Protein AF-A0A182K5V8-F1 (afdb_monomer)

Sequence (170 aa):
KISAHEFERGGLLKPIVNTIDGTPTFLSISPQNESSTSGSTQCCPNGVAYCGANLRPLRLSRNELKQLDERELVKDICNDLDVRSLCHKILQNVSILLNADRGSLFLVQGKSTCGGDNTKKCLVSKLFDVCSNSTLAEMEQQDEVKVAWGTGIAGHVAESGEPVNIPDAY

Structure (mmCIF, N/CA/C/O backbone):
data_AF-A0A182K5V8-F1
#
_entry.id   AF-A0A182K5V8-F1
#
loop_
_atom_site.group_PDB
_atom_site.id
_atom_site.type_symbol
_atom_site.label_atom_id
_atom_site.label_alt_id
_atom_site.label_comp_id
_atom_site.label_asym_id
_atom_site.label_entity_id
_atom_site.label_seq_id
_atom_site.pdbx_PDB_ins_code
_atom_site.Cartn_x
_atom_site.Cartn_y
_atom_site.Cartn_z
_atom_site.occupancy
_atom_site.B_iso_or_equiv
_atom_site.auth_seq_id
_atom_site.auth_comp_id
_atom_site.auth_asym_id
_atom_site.auth_atom_id
_atom_site.pdbx_PDB_model_num
ATOM 1 N N . LYS A 1 1 ? 4.190 10.320 30.429 1.00 62.44 1 LYS A N 1
ATOM 2 C CA . LYS A 1 1 ? 3.035 11.176 30.063 1.00 62.44 1 LYS A CA 1
ATOM 3 C C . LYS A 1 1 ? 2.383 10.518 28.862 1.00 62.44 1 LYS A C 1
ATOM 5 O O . LYS A 1 1 ? 3.058 10.396 27.853 1.00 62.44 1 LYS A O 1
ATOM 10 N N . ILE A 1 2 ? 1.171 9.999 29.016 1.00 57.31 2 ILE A N 1
ATOM 11 C CA . ILE A 1 2 ? 0.448 9.300 27.947 1.00 57.31 2 ILE A CA 1
ATOM 12 C C . ILE A 1 2 ? -0.553 10.306 27.372 1.00 57.31 2 ILE A C 1
ATOM 14 O O . ILE A 1 2 ? -1.147 11.066 28.139 1.00 57.31 2 ILE A O 1
ATOM 18 N N . SER A 1 3 ? -0.672 10.380 26.047 1.00 60.72 3 SER A N 1
ATOM 19 C CA . SER A 1 3 ? -1.599 11.296 25.377 1.00 60.72 3 SER A CA 1
ATOM 20 C C . SER A 1 3 ? -2.988 10.664 25.304 1.00 60.72 3 SER A C 1
ATOM 22 O O . SER A 1 3 ? -3.112 9.508 24.908 1.00 60.72 3 SER A O 1
ATOM 24 N N . ALA A 1 4 ? -4.040 11.416 25.644 1.00 71.56 4 ALA A N 1
ATOM 25 C CA . ALA A 1 4 ? -5.427 10.932 25.600 1.00 71.56 4 ALA A CA 1
ATOM 26 C C . ALA A 1 4 ? -5.833 10.406 24.207 1.00 71.56 4 ALA A C 1
ATOM 28 O O . ALA A 1 4 ? -6.604 9.456 24.096 1.00 71.56 4 ALA A O 1
ATOM 29 N N . HIS A 1 5 ? -5.215 10.945 23.155 1.00 60.72 5 HIS A N 1
ATOM 30 C CA . HIS A 1 5 ? -5.466 10.580 21.761 1.00 60.72 5 HIS A CA 1
ATOM 31 C C . HIS A 1 5 ? -5.131 9.118 21.410 1.00 60.72 5 HIS A C 1
ATOM 33 O O . HIS A 1 5 ? -5.559 8.607 20.377 1.00 60.72 5 HIS A O 1
ATOM 39 N N . GLU A 1 6 ? -4.352 8.431 22.248 1.00 61.34 6 GLU A N 1
ATOM 40 C CA . GLU A 1 6 ? -4.006 7.018 22.067 1.00 61.34 6 GLU A CA 1
ATOM 41 C C . GLU A 1 6 ? -5.182 6.088 22.408 1.00 61.34 6 GLU A C 1
ATOM 43 O O . GLU A 1 6 ? -5.404 5.089 21.725 1.00 61.34 6 GLU A O 1
ATOM 48 N N . PHE A 1 7 ? -5.997 6.466 23.398 1.00 63.34 7 PHE A N 1
ATOM 49 C CA . PHE A 1 7 ? -7.170 5.701 23.836 1.00 63.34 7 PHE A CA 1
ATOM 50 C C . PHE A 1 7 ? -8.401 5.941 22.952 1.00 63.34 7 PHE A C 1
ATOM 52 O O . PHE A 1 7 ? -9.318 5.123 22.912 1.00 63.34 7 PHE A O 1
ATOM 59 N N . GLU A 1 8 ? -8.413 7.045 22.206 1.00 60.09 8 GLU A N 1
ATOM 60 C CA . GLU A 1 8 ? -9.532 7.444 21.347 1.00 60.09 8 GLU A CA 1
ATOM 61 C C . GLU A 1 8 ? -9.544 6.720 19.990 1.00 60.09 8 GLU A C 1
ATOM 63 O O . GLU A 1 8 ? -10.559 6.744 19.293 1.00 60.09 8 GLU A O 1
ATOM 68 N N . ARG A 1 9 ? -8.476 5.990 19.619 1.00 58.94 9 ARG A N 1
ATOM 69 C CA . ARG A 1 9 ? -8.400 5.234 18.348 1.00 58.94 9 ARG A CA 1
ATOM 70 C C . ARG A 1 9 ? -9.301 3.990 18.265 1.00 58.94 9 ARG A C 1
ATOM 72 O O . ARG A 1 9 ? -9.171 3.195 17.340 1.00 58.94 9 ARG A O 1
ATOM 79 N N . GLY A 1 10 ? -10.269 3.837 19.167 1.00 51.19 10 GLY A N 1
ATOM 80 C CA . GLY A 1 10 ? -11.455 3.017 18.913 1.00 51.19 10 GLY A CA 1
ATOM 81 C C . GLY A 1 10 ? -11.245 1.501 18.867 1.00 51.19 10 GLY A C 1
ATOM 82 O O . GLY A 1 10 ? -12.111 0.803 18.339 1.00 51.19 10 GLY A O 1
ATOM 83 N N . GLY A 1 11 ? -10.163 0.979 19.447 1.00 49.50 11 GLY A N 1
ATOM 84 C CA . GLY A 1 11 ? -10.079 -0.437 19.804 1.00 49.50 11 GLY A CA 1
ATOM 85 C C . GLY A 1 11 ? -10.998 -0.730 20.991 1.00 49.50 11 GLY A C 1
ATOM 86 O O . GLY A 1 11 ? -11.071 0.063 21.928 1.00 49.50 11 GLY A O 1
ATOM 87 N N . LEU A 1 12 ? -11.725 -1.848 20.959 1.00 55.56 12 LEU A N 1
ATOM 88 C CA . LEU A 1 12 ? -12.480 -2.344 22.109 1.00 55.56 12 LEU A CA 1
ATOM 89 C C . LEU A 1 12 ? -11.479 -2.670 23.226 1.00 55.56 12 LEU A C 1
ATOM 91 O O . LEU A 1 12 ? -10.929 -3.770 23.267 1.00 55.56 12 LEU A O 1
ATOM 95 N N . LEU A 1 13 ? -11.206 -1.716 24.117 1.00 57.25 13 LEU A N 1
ATOM 96 C CA . LEU A 1 13 ? -10.541 -2.048 25.367 1.00 57.25 13 LEU A CA 1
ATOM 97 C C . LEU A 1 13 ? -11.489 -2.995 26.091 1.00 57.25 13 LEU A C 1
ATOM 99 O O . LEU A 1 13 ? -12.622 -2.629 26.411 1.00 57.25 13 LEU A O 1
ATOM 103 N N . LYS A 1 14 ? -11.049 -4.244 26.261 1.00 63.38 14 LYS A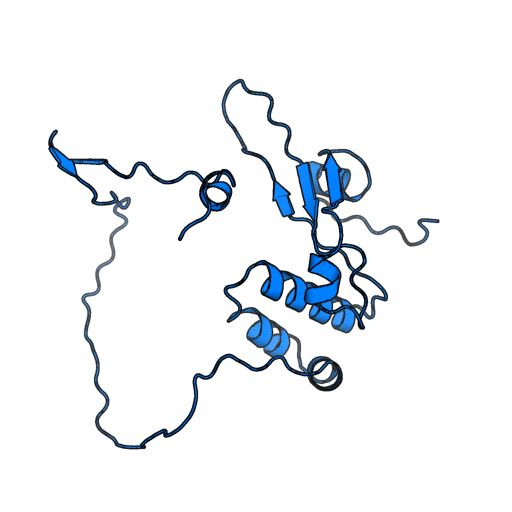 N 1
ATOM 104 C CA . LYS A 1 14 ? -11.785 -5.219 27.061 1.00 63.38 14 LYS A CA 1
ATOM 105 C C . LYS A 1 14 ? -12.092 -4.567 28.413 1.00 63.38 14 LYS A C 1
ATOM 107 O O . LYS A 1 14 ? -11.214 -3.869 28.933 1.00 63.38 14 LYS A O 1
ATOM 112 N N . PRO A 1 15 ? -13.308 -4.746 28.958 1.00 66.81 15 PRO A N 1
ATOM 113 C CA . PRO A 1 15 ? -13.630 -4.210 30.266 1.00 66.81 15 PRO A CA 1
ATOM 114 C C . PRO A 1 15 ? -12.528 -4.605 31.244 1.00 66.81 15 PRO A C 1
ATOM 116 O O . PRO A 1 15 ? -12.135 -5.767 31.328 1.00 66.81 15 PRO A O 1
ATOM 119 N N . ILE A 1 16 ? -11.985 -3.599 31.926 1.00 72.75 16 ILE A N 1
ATOM 120 C CA . ILE A 1 16 ? -10.857 -3.769 32.847 1.00 72.75 16 ILE A CA 1
ATOM 121 C C . ILE A 1 16 ? -11.282 -4.647 34.037 1.00 72.75 16 ILE A C 1
ATOM 123 O O . ILE A 1 16 ? -10.444 -5.280 34.670 1.00 72.75 16 ILE A O 1
ATOM 127 N N . VAL A 1 17 ? -12.588 -4.718 34.308 1.00 75.06 17 VAL A N 1
ATOM 128 C CA . VAL A 1 17 ? -13.190 -5.492 35.390 1.00 75.06 17 VAL A CA 1
ATOM 129 C C . VAL A 1 17 ? -14.169 -6.514 34.810 1.00 75.06 17 VAL A C 1
ATOM 131 O O . VAL A 1 17 ? -15.132 -6.147 34.140 1.00 75.06 17 VAL A O 1
ATOM 134 N N . ASN A 1 18 ? -13.928 -7.784 35.112 1.00 75.44 18 ASN A N 1
ATOM 135 C CA . ASN A 1 18 ? -14.829 -8.917 34.923 1.00 75.44 18 ASN A CA 1
ATOM 136 C C . ASN A 1 18 ? -15.445 -9.333 36.266 1.00 75.44 18 ASN A C 1
ATOM 138 O O . ASN A 1 18 ? -15.027 -8.865 37.322 1.00 75.44 18 ASN A O 1
ATOM 142 N N . THR A 1 19 ? -16.414 -10.244 36.249 1.00 82.62 19 THR A N 1
ATOM 143 C CA . THR A 1 19 ? -17.006 -10.833 37.458 1.00 82.62 19 THR A CA 1
ATOM 144 C C . THR A 1 19 ? -16.846 -12.352 37.447 1.00 82.62 19 THR A C 1
ATOM 146 O O . THR A 1 19 ? -17.190 -13.007 36.467 1.00 82.62 19 THR A O 1
ATOM 149 N N . ILE A 1 20 ? -16.321 -12.915 38.540 1.00 77.19 20 ILE A N 1
ATOM 150 C CA . ILE A 1 20 ? -16.266 -14.365 38.799 1.00 77.19 20 ILE A CA 1
ATOM 151 C C . ILE A 1 20 ? -16.990 -14.596 40.127 1.00 77.19 20 ILE A C 1
ATOM 153 O O . ILE A 1 20 ? -16.653 -13.953 41.120 1.00 77.19 20 ILE A O 1
ATOM 157 N N . ASP A 1 21 ? -18.031 -15.434 40.130 1.00 76.94 21 ASP A N 1
ATOM 158 C CA . ASP A 1 21 ? -18.863 -15.729 41.311 1.00 76.94 21 ASP A CA 1
ATOM 159 C C . ASP A 1 21 ? -19.392 -14.475 42.038 1.00 76.94 21 ASP A C 1
ATOM 161 O O . ASP A 1 21 ? -19.434 -14.392 43.263 1.00 76.94 21 ASP A O 1
ATOM 165 N N . GLY A 1 22 ? -19.757 -13.445 41.267 1.00 79.44 22 GLY A N 1
ATOM 166 C CA . GLY A 1 22 ? -20.243 -12.165 41.795 1.00 79.44 22 GLY A CA 1
ATOM 167 C C . GLY A 1 22 ? -19.156 -11.240 42.357 1.00 79.44 22 GLY A C 1
ATOM 168 O O . GLY A 1 22 ? -19.464 -10.111 42.733 1.00 79.44 22 GLY A O 1
ATOM 169 N N . THR A 1 23 ? -17.889 -11.663 42.362 1.00 79.56 23 THR A N 1
ATOM 170 C CA . THR A 1 23 ? -16.757 -10.841 42.806 1.00 79.56 23 THR A CA 1
ATOM 171 C C . THR A 1 23 ? -16.114 -10.126 41.611 1.00 79.56 23 THR A C 1
ATOM 173 O O . THR A 1 23 ? -15.741 -10.787 40.635 1.00 79.56 23 THR A O 1
ATOM 176 N N . PRO A 1 24 ? -15.962 -8.787 41.644 1.00 81.69 24 PRO A N 1
ATOM 177 C CA . PRO A 1 24 ? -15.271 -8.051 40.592 1.00 81.69 24 PRO A CA 1
ATOM 178 C C . PRO A 1 24 ? -13.774 -8.392 40.585 1.00 81.69 24 PRO A C 1
ATOM 180 O O . PRO A 1 24 ? -13.116 -8.391 41.624 1.00 81.69 24 PRO A O 1
ATOM 183 N N . THR A 1 25 ? -13.222 -8.669 39.408 1.00 79.75 25 THR A N 1
ATOM 184 C CA . THR A 1 25 ? -11.829 -9.075 39.204 1.00 79.75 25 THR A CA 1
ATOM 185 C C . THR A 1 25 ? -11.243 -8.453 37.942 1.00 79.75 25 THR A C 1
ATOM 187 O O . THR A 1 25 ? -11.950 -8.205 36.975 1.00 79.75 25 THR A O 1
ATOM 190 N N . PHE A 1 26 ? -9.929 -8.245 37.919 1.00 84.44 26 PHE A N 1
ATOM 191 C CA . PHE A 1 26 ? -9.193 -7.779 36.737 1.00 84.44 26 PHE A CA 1
ATOM 192 C C . PHE A 1 26 ? -8.726 -8.937 35.834 1.00 84.44 26 PHE A C 1
ATOM 194 O O . PHE A 1 26 ? -8.041 -8.725 34.833 1.00 84.44 26 PHE A O 1
ATOM 201 N N . LEU A 1 27 ? -9.059 -10.182 36.191 1.00 77.62 27 LEU A N 1
ATOM 202 C CA . LEU A 1 27 ? -8.653 -11.367 35.442 1.00 77.62 27 LEU A CA 1
ATOM 203 C C . LEU A 1 27 ? -9.488 -11.509 34.162 1.00 77.62 27 LEU A C 1
ATOM 205 O O . LEU A 1 27 ? -10.720 -11.533 34.186 1.00 77.62 27 LEU A O 1
ATOM 209 N N . SER A 1 28 ? -8.806 -11.614 33.020 1.00 68.12 28 SER A N 1
ATOM 210 C CA . SER A 1 28 ? -9.447 -11.906 31.735 1.00 68.12 28 SER A CA 1
ATOM 211 C C . SER A 1 28 ? -9.937 -13.353 31.715 1.00 68.12 28 SER A C 1
ATOM 213 O O . SER A 1 28 ? -9.149 -14.272 31.921 1.00 68.12 28 SER A O 1
ATOM 215 N N . ILE A 1 29 ? -11.227 -13.559 31.449 1.00 61.28 29 ILE A N 1
ATOM 216 C CA . ILE A 1 29 ? -11.803 -14.895 31.285 1.00 61.28 29 ILE A CA 1
ATOM 217 C C . ILE A 1 29 ? -11.412 -15.381 29.882 1.00 61.28 29 ILE A C 1
ATOM 219 O O . ILE A 1 29 ? -11.960 -14.918 28.881 1.00 61.28 29 ILE A O 1
ATOM 223 N N . SER A 1 30 ? -10.413 -16.256 29.784 1.00 50.38 30 SER A N 1
ATOM 224 C CA . SER A 1 30 ? -10.117 -16.962 28.533 1.00 50.38 30 SER A CA 1
ATOM 225 C C . SER A 1 30 ? -11.215 -18.000 28.280 1.00 50.38 30 SER A C 1
ATOM 227 O O . SER A 1 30 ? -11.552 -18.728 29.217 1.00 50.38 30 SER A O 1
ATOM 229 N N . PRO A 1 31 ? -11.773 -18.131 27.061 1.00 43.34 31 PRO A N 1
ATOM 230 C CA . PRO A 1 31 ? -12.591 -19.292 26.745 1.00 43.34 31 PRO A CA 1
ATOM 231 C C . PRO A 1 31 ? -11.695 -20.529 26.855 1.00 43.34 31 PRO A C 1
ATOM 233 O O . PRO A 1 31 ? -10.681 -20.635 26.164 1.00 43.34 31 PRO A O 1
ATOM 236 N N . GLN A 1 32 ? -12.035 -21.422 27.783 1.00 35.50 32 GLN A N 1
ATOM 237 C CA . GLN A 1 32 ? -11.395 -22.722 27.925 1.00 35.50 32 GLN A CA 1
ATOM 238 C C . GLN A 1 32 ? -11.556 -23.483 26.607 1.00 35.50 32 GLN A C 1
ATOM 240 O O . GLN A 1 32 ? -12.648 -23.929 26.271 1.00 35.50 32 GLN A O 1
ATOM 245 N N . ASN A 1 33 ? -10.462 -23.627 25.866 1.00 30.95 33 ASN A N 1
ATOM 246 C CA . ASN A 1 33 ? -10.268 -24.792 25.024 1.00 30.95 33 ASN A CA 1
ATOM 247 C C . ASN A 1 33 ? -9.012 -25.486 25.546 1.00 30.95 33 ASN A C 1
ATOM 249 O O . ASN A 1 33 ? -7.932 -24.895 25.604 1.00 30.95 33 ASN A O 1
ATOM 253 N N . GLU A 1 34 ? -9.210 -26.691 26.057 1.00 32.53 34 GLU A N 1
ATOM 254 C CA . GLU A 1 34 ? -8.213 -27.479 26.761 1.00 32.53 34 GLU A CA 1
ATOM 255 C C . GLU A 1 34 ? -7.119 -27.968 25.806 1.00 32.53 34 GLU A C 1
ATOM 257 O O . GLU A 1 34 ? -7.398 -28.675 24.845 1.00 32.53 34 GLU A O 1
ATOM 262 N N . SER A 1 35 ? -5.861 -27.657 26.114 1.00 28.58 35 SER A N 1
ATOM 263 C CA . SER A 1 35 ? -4.779 -28.648 26.094 1.00 28.58 35 SER A CA 1
ATOM 264 C C . SER A 1 35 ? -3.564 -28.073 26.819 1.00 28.58 35 SER A C 1
ATOM 266 O O . SER A 1 35 ? -2.891 -27.151 26.363 1.00 28.58 35 SER A O 1
ATOM 268 N N . SER A 1 36 ? -3.345 -28.633 27.995 1.00 32.81 36 SER A N 1
ATOM 269 C CA . SER A 1 36 ? -2.220 -28.509 28.907 1.00 32.81 36 SER A CA 1
ATOM 270 C C . SER A 1 36 ? -0.853 -28.717 28.245 1.00 32.81 36 SER A C 1
ATOM 272 O O . SER A 1 36 ? -0.608 -29.764 27.657 1.00 32.81 36 SER A O 1
ATOM 274 N N . THR A 1 37 ? 0.105 -27.815 28.488 1.00 30.88 37 THR A N 1
ATOM 275 C CA . THR A 1 37 ? 1.450 -28.236 28.922 1.00 30.88 37 THR A CA 1
ATOM 276 C C . THR A 1 37 ? 2.141 -27.136 29.730 1.00 30.88 37 THR A C 1
ATOM 278 O O . THR A 1 37 ? 2.269 -25.987 29.316 1.00 30.88 37 THR A O 1
ATOM 281 N N . SER A 1 38 ? 2.531 -27.536 30.930 1.00 35.31 38 SER A N 1
ATOM 282 C CA . SER A 1 38 ? 3.225 -26.834 32.003 1.00 35.31 38 SER A CA 1
ATOM 283 C C . SER A 1 38 ? 4.612 -26.337 31.582 1.00 35.31 38 SER A C 1
ATOM 285 O O . SER A 1 38 ? 5.282 -26.963 30.764 1.00 35.31 38 SER A O 1
ATOM 287 N N . GLY A 1 39 ? 5.055 -25.221 32.165 1.00 34.12 39 GLY A N 1
ATOM 288 C CA . GLY A 1 39 ? 6.299 -24.558 31.786 1.00 34.12 39 GLY A CA 1
ATOM 289 C C . GLY A 1 39 ? 7.593 -25.280 32.161 1.00 34.12 39 GLY A C 1
ATOM 290 O O . GLY A 1 39 ? 7.619 -26.202 32.969 1.00 34.12 39 GLY A O 1
ATOM 291 N N . SER A 1 40 ? 8.698 -24.778 31.614 1.00 31.78 40 SER A N 1
ATOM 292 C CA . SER A 1 40 ? 9.982 -24.722 32.312 1.00 31.78 40 SER A CA 1
ATOM 293 C C . SER A 1 40 ? 10.904 -23.702 31.645 1.00 31.78 40 SER A C 1
ATOM 295 O O . SER A 1 40 ? 11.120 -23.696 30.436 1.00 31.78 40 SER A O 1
ATOM 297 N N . THR A 1 41 ? 11.434 -22.809 32.471 1.00 39.25 41 THR A N 1
ATOM 298 C CA . THR A 1 41 ? 12.596 -21.976 32.182 1.00 39.25 41 THR A CA 1
ATOM 299 C C . THR A 1 41 ? 13.795 -22.905 32.006 1.00 39.25 41 THR A C 1
ATOM 301 O O . THR A 1 41 ? 14.224 -23.533 32.973 1.00 39.25 41 THR A O 1
ATOM 304 N N . GLN A 1 42 ? 14.329 -23.020 30.791 1.00 34.47 42 GLN A N 1
ATOM 305 C CA . GLN A 1 42 ? 15.536 -23.800 30.530 1.00 34.47 42 GLN A CA 1
ATOM 306 C C . GLN A 1 42 ? 16.729 -22.855 30.357 1.00 34.47 42 GLN A C 1
ATOM 308 O O . GLN A 1 42 ? 16.896 -22.204 29.329 1.00 34.47 42 GLN A O 1
ATOM 313 N N . CYS A 1 43 ? 17.557 -22.777 31.398 1.00 31.50 43 CYS A N 1
ATOM 314 C CA . CYS A 1 43 ? 18.902 -22.223 31.322 1.00 31.50 43 CYS A CA 1
ATOM 315 C C . CYS A 1 43 ? 19.808 -23.250 30.629 1.00 31.50 43 CYS A C 1
ATOM 317 O O . CYS A 1 43 ? 19.969 -24.364 31.128 1.00 31.50 43 CYS A O 1
ATOM 319 N N . CYS A 1 44 ? 20.408 -22.890 29.495 1.00 34.84 44 CYS A N 1
ATOM 320 C CA . CYS A 1 44 ? 21.428 -23.717 28.854 1.00 34.84 44 CYS A CA 1
ATOM 321 C C . CYS A 1 44 ? 22.791 -23.500 29.540 1.00 34.84 44 CYS A C 1
ATOM 323 O O . CYS A 1 44 ? 23.234 -22.354 29.647 1.00 34.84 44 CYS A O 1
ATOM 325 N N . PRO A 1 45 ? 23.493 -24.563 29.968 1.00 35.59 45 PRO A N 1
ATOM 326 C CA . PRO A 1 45 ? 24.867 -24.482 30.429 1.00 35.59 45 PRO A CA 1
ATOM 327 C C . PRO A 1 45 ? 25.782 -24.706 29.224 1.00 35.59 45 PRO A C 1
ATOM 329 O O . PRO A 1 45 ? 26.018 -25.844 28.845 1.00 35.59 45 PRO A O 1
ATOM 332 N N . ASN A 1 46 ? 26.235 -23.634 28.575 1.00 35.72 46 ASN A N 1
ATOM 333 C CA . ASN A 1 46 ? 27.547 -23.586 27.920 1.00 35.72 46 ASN A CA 1
ATOM 334 C C . ASN A 1 46 ? 27.829 -22.165 27.432 1.00 35.72 46 ASN A C 1
ATOM 336 O O . ASN A 1 46 ? 27.145 -21.629 26.563 1.00 35.72 46 ASN A O 1
ATOM 340 N N . GLY A 1 47 ? 28.831 -21.555 28.061 1.00 43.06 47 GLY A N 1
ATOM 341 C CA . GLY A 1 47 ? 29.202 -20.165 27.882 1.00 43.06 47 GLY A CA 1
ATOM 342 C C . GLY A 1 47 ? 29.630 -19.829 26.459 1.00 43.06 47 GLY A C 1
ATOM 343 O O . GLY A 1 47 ? 30.575 -20.396 25.920 1.00 43.06 47 GLY A O 1
ATOM 344 N N . VAL A 1 48 ? 28.986 -18.801 25.924 1.00 34.47 48 VAL A N 1
ATOM 345 C CA . VAL A 1 48 ? 29.605 -17.829 25.028 1.00 34.47 48 VAL A CA 1
ATOM 346 C C . VAL A 1 48 ? 29.041 -16.473 25.420 1.00 34.47 48 VAL A C 1
ATOM 348 O O . VAL A 1 48 ? 27.842 -16.219 25.318 1.00 34.47 48 VAL A O 1
ATOM 351 N N . ALA A 1 49 ? 29.911 -15.625 25.961 1.00 32.75 49 ALA A N 1
ATOM 352 C CA . ALA A 1 49 ? 29.592 -14.247 26.274 1.00 32.75 49 ALA A CA 1
ATOM 353 C C . ALA A 1 49 ? 29.359 -13.491 24.960 1.00 32.75 49 ALA A C 1
ATOM 355 O O . ALA A 1 49 ? 30.310 -13.156 24.257 1.00 32.75 49 ALA A O 1
ATOM 356 N N . TYR A 1 50 ? 28.099 -13.214 24.629 1.00 34.06 50 TYR A N 1
ATOM 357 C CA . TYR A 1 50 ? 27.774 -12.196 23.638 1.00 34.06 50 TYR A CA 1
ATOM 358 C C . TYR A 1 50 ? 27.793 -10.836 24.330 1.00 34.06 50 TYR A C 1
ATOM 360 O O . TYR A 1 50 ? 26.812 -10.383 24.918 1.00 34.06 50 TYR A O 1
ATOM 368 N N . CYS A 1 51 ? 28.951 -10.189 24.278 1.00 34.09 51 CYS A N 1
ATOM 369 C CA . CYS A 1 51 ? 29.024 -8.747 24.430 1.00 34.09 51 CYS A CA 1
ATOM 370 C C . CYS A 1 51 ? 28.408 -8.100 23.179 1.00 34.09 51 CYS A C 1
ATOM 372 O O . CYS A 1 51 ? 28.856 -8.384 22.072 1.00 34.09 51 CYS A O 1
ATOM 374 N N . GLY A 1 52 ? 27.464 -7.172 23.360 1.00 36.12 52 GLY A N 1
ATOM 375 C CA . GLY A 1 52 ? 27.264 -6.077 22.406 1.00 36.12 52 GLY A CA 1
ATOM 376 C C . GLY A 1 52 ? 25.886 -5.970 21.752 1.00 36.12 52 GLY A C 1
ATOM 377 O O . GLY A 1 52 ? 25.556 -6.723 20.850 1.00 36.12 52 GLY A O 1
ATOM 378 N N . ALA A 1 53 ? 25.182 -4.905 22.146 1.00 36.81 53 ALA A N 1
ATOM 379 C CA . ALA A 1 53 ? 24.132 -4.193 21.417 1.00 36.81 53 ALA A CA 1
ATOM 380 C C . ALA A 1 53 ? 22.782 -4.899 21.177 1.00 36.81 53 ALA A C 1
ATOM 382 O O . ALA A 1 53 ? 22.664 -5.976 20.612 1.00 36.81 53 ALA A O 1
ATOM 383 N N . ASN A 1 54 ? 21.725 -4.183 21.561 1.00 35.56 54 ASN A N 1
ATOM 384 C CA . ASN A 1 54 ? 20.335 -4.413 21.191 1.00 35.56 54 ASN A CA 1
ATOM 385 C C . ASN A 1 54 ? 20.194 -4.686 19.681 1.00 35.56 54 ASN A C 1
ATOM 387 O O . ASN A 1 54 ? 20.204 -3.749 18.881 1.00 35.56 54 ASN A O 1
ATOM 391 N N . LEU A 1 55 ? 20.030 -5.952 19.297 1.00 44.78 55 LEU A N 1
ATOM 392 C CA . LEU A 1 55 ? 19.751 -6.375 17.924 1.00 44.78 55 LEU A CA 1
ATOM 393 C C . LEU A 1 55 ? 18.306 -6.008 17.554 1.00 44.78 55 LEU A C 1
ATOM 395 O O . LEU A 1 55 ? 17.424 -6.860 17.497 1.00 44.78 55 LEU A O 1
ATOM 399 N N . ARG A 1 56 ? 18.045 -4.722 17.302 1.00 43.22 56 ARG A N 1
ATOM 400 C CA . ARG A 1 56 ? 16.973 -4.371 16.366 1.00 43.22 56 ARG A CA 1
ATOM 401 C C . ARG A 1 56 ? 17.507 -4.710 14.975 1.00 43.22 56 ARG A C 1
ATOM 403 O O . ARG A 1 56 ? 18.594 -4.225 14.659 1.00 43.22 56 ARG A O 1
ATOM 410 N N . PRO A 1 57 ? 16.805 -5.517 14.162 1.00 51.72 57 PRO A N 1
ATOM 411 C CA . PRO A 1 57 ? 17.199 -5.731 12.779 1.00 51.72 57 PRO A CA 1
ATOM 412 C C . PRO A 1 57 ? 17.362 -4.369 12.106 1.00 51.72 57 PRO A C 1
ATOM 414 O O . PRO A 1 57 ? 16.406 -3.594 12.005 1.00 51.72 57 PRO A O 1
ATOM 417 N N . LEU A 1 58 ? 18.599 -4.037 11.736 1.00 59.00 58 LEU A N 1
ATOM 418 C CA . LEU A 1 58 ? 18.879 -2.826 10.987 1.00 59.00 58 LEU A CA 1
ATOM 419 C C . LEU A 1 58 ? 18.218 -3.008 9.621 1.00 59.00 58 LEU A C 1
ATOM 421 O O . LEU A 1 58 ? 18.391 -4.048 8.989 1.00 59.00 58 LEU A O 1
ATOM 425 N N . ARG A 1 59 ? 17.418 -2.029 9.195 1.00 68.62 59 ARG A N 1
ATOM 426 C CA . ARG A 1 59 ? 16.807 -2.046 7.865 1.00 68.62 59 ARG A CA 1
ATOM 427 C C . ARG A 1 59 ? 17.879 -2.280 6.811 1.00 68.62 59 ARG A C 1
ATOM 429 O O . ARG A 1 59 ? 18.852 -1.530 6.761 1.00 68.62 59 ARG A O 1
ATOM 436 N N . LEU A 1 60 ? 17.660 -3.288 5.975 1.00 68.56 60 LEU A N 1
ATOM 437 C CA . LEU A 1 60 ? 18.502 -3.538 4.817 1.00 68.56 60 LEU A CA 1
ATOM 438 C C . LEU A 1 60 ? 18.307 -2.416 3.797 1.00 68.56 60 LEU A C 1
ATOM 440 O O . LEU A 1 60 ? 17.213 -1.866 3.641 1.00 68.56 60 LEU A O 1
ATOM 444 N N . SER A 1 61 ? 19.388 -2.052 3.119 1.00 72.00 61 SER A N 1
ATOM 445 C CA . SER A 1 61 ? 19.344 -1.068 2.048 1.00 72.00 61 SER A CA 1
ATOM 446 C C . SER A 1 61 ? 18.540 -1.599 0.864 1.00 72.00 61 SER A C 1
ATOM 448 O O . SER A 1 61 ? 18.384 -2.803 0.656 1.00 72.00 61 SER A O 1
ATOM 450 N N . ARG A 1 62 ? 18.075 -0.689 0.008 1.00 71.94 62 ARG A N 1
ATOM 451 C CA . ARG A 1 62 ? 17.338 -1.055 -1.206 1.00 71.94 62 ARG A CA 1
ATOM 452 C C . ARG A 1 62 ? 18.086 -2.049 -2.100 1.00 71.94 62 ARG A C 1
ATOM 454 O O . ARG A 1 62 ? 17.464 -2.921 -2.698 1.00 71.94 62 ARG A O 1
ATOM 461 N N . ASN A 1 63 ? 19.401 -1.894 -2.235 1.00 73.44 63 ASN A N 1
ATOM 462 C CA . ASN A 1 63 ? 20.202 -2.772 -3.090 1.00 73.44 63 ASN A CA 1
ATOM 463 C C . ASN A 1 63 ? 20.341 -4.174 -2.494 1.00 73.44 63 ASN A C 1
ATOM 465 O O . ASN A 1 63 ? 20.438 -5.140 -3.247 1.00 73.44 63 ASN A O 1
ATOM 469 N N . GLU A 1 64 ? 20.326 -4.283 -1.168 1.00 76.12 64 GLU A N 1
ATOM 470 C CA . GLU A 1 64 ? 20.289 -5.566 -0.468 1.00 76.12 64 GLU A CA 1
ATOM 471 C C . GLU A 1 64 ? 18.910 -6.208 -0.623 1.00 76.12 64 GLU A C 1
ATOM 473 O O . GLU A 1 64 ? 18.836 -7.356 -1.040 1.00 76.12 64 GLU A O 1
ATOM 478 N N . LEU A 1 65 ? 17.825 -5.443 -0.430 1.00 77.00 65 LEU A N 1
ATOM 479 C CA . LEU A 1 65 ? 16.443 -5.911 -0.613 1.00 77.00 65 LEU A CA 1
ATOM 480 C C . LEU A 1 65 ? 16.184 -6.471 -2.020 1.00 77.00 65 LEU A C 1
ATOM 482 O O . LEU A 1 65 ? 15.494 -7.473 -2.161 1.00 77.00 65 LEU A O 1
ATOM 486 N N . LYS A 1 66 ? 16.769 -5.870 -3.065 1.00 74.69 66 LYS A N 1
ATOM 487 C CA . LYS A 1 66 ? 16.666 -6.365 -4.452 1.00 74.69 66 LYS A CA 1
ATOM 488 C C . LYS A 1 66 ? 17.301 -7.738 -4.681 1.00 74.69 66 LYS A C 1
ATOM 490 O O . LYS A 1 66 ? 16.991 -8.378 -5.679 1.00 74.69 66 LYS A O 1
ATOM 495 N N . GLN A 1 67 ? 18.231 -8.143 -3.822 1.00 77.88 67 GLN A N 1
ATOM 496 C CA . GLN A 1 67 ? 18.948 -9.415 -3.926 1.00 77.88 67 GLN A CA 1
ATOM 497 C C . GLN A 1 67 ? 18.354 -10.489 -3.011 1.00 77.88 67 GLN A C 1
ATOM 499 O O . GLN A 1 67 ? 18.800 -11.634 -3.051 1.00 77.88 67 GLN A O 1
ATOM 504 N N . LEU A 1 68 ? 17.373 -10.125 -2.183 1.00 76.38 68 LEU A N 1
ATOM 505 C CA . LEU A 1 68 ? 16.694 -11.061 -1.306 1.00 76.38 68 LEU A CA 1
ATOM 506 C C . LEU A 1 68 ? 15.698 -11.911 -2.085 1.00 76.38 68 LEU A C 1
ATOM 508 O O . LEU A 1 68 ? 15.026 -11.441 -3.004 1.00 76.38 68 LEU A O 1
ATOM 512 N N . ASP A 1 69 ? 15.580 -13.165 -1.663 1.00 79.19 69 ASP A N 1
ATOM 513 C CA . ASP A 1 69 ? 14.456 -13.996 -2.058 1.00 79.19 69 ASP A CA 1
ATOM 514 C C . ASP A 1 69 ? 13.173 -13.566 -1.314 1.00 79.19 69 ASP A C 1
ATOM 516 O O . ASP A 1 69 ? 13.190 -12.793 -0.348 1.00 79.19 69 ASP A O 1
ATOM 520 N N . GLU A 1 70 ? 12.029 -14.084 -1.759 1.00 77.62 70 GLU A N 1
ATOM 521 C CA . GLU A 1 70 ? 10.724 -13.781 -1.162 1.00 77.62 70 GLU A CA 1
ATOM 522 C C . GLU A 1 70 ? 10.664 -14.114 0.342 1.00 77.62 70 GLU A C 1
ATOM 524 O O . GLU A 1 70 ? 9.958 -13.447 1.099 1.00 77.62 70 GLU A O 1
ATOM 529 N N . ARG A 1 71 ? 11.418 -15.121 0.808 1.00 82.25 71 ARG A N 1
ATOM 530 C CA . ARG A 1 71 ? 11.411 -15.576 2.209 1.00 82.25 71 ARG A CA 1
ATOM 531 C C . ARG A 1 71 ? 12.186 -14.622 3.110 1.00 82.25 71 ARG A C 1
ATOM 533 O O . ARG A 1 71 ? 11.760 -14.361 4.235 1.00 82.25 71 ARG A O 1
ATOM 540 N N . GLU A 1 72 ? 13.302 -14.093 2.632 1.00 81.81 72 GLU A N 1
ATOM 541 C CA . GLU A 1 72 ? 14.105 -13.111 3.354 1.00 81.81 72 GLU A CA 1
ATOM 542 C C . GLU A 1 72 ? 13.374 -11.759 3.464 1.00 81.81 72 GLU A C 1
ATOM 544 O O . GLU A 1 72 ? 13.429 -11.118 4.516 1.00 81.81 72 GLU A O 1
A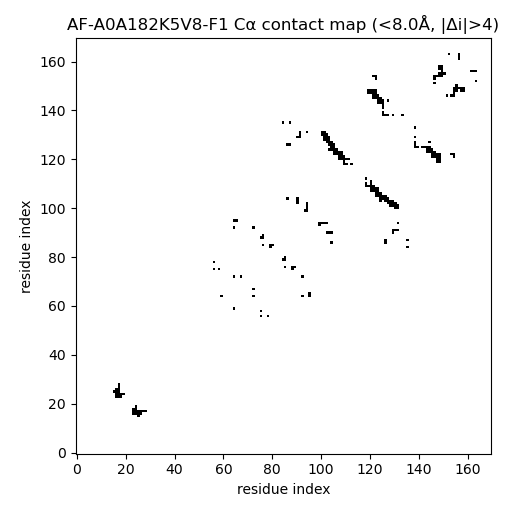TOM 549 N N . LEU A 1 73 ? 12.581 -11.368 2.457 1.00 81.62 73 LEU A N 1
ATOM 550 C CA . LEU A 1 73 ? 11.707 -10.185 2.545 1.00 81.62 73 LEU A CA 1
ATOM 551 C C . LEU A 1 73 ? 10.626 -10.334 3.625 1.00 81.62 73 LEU A C 1
ATOM 553 O O . LEU A 1 73 ? 10.304 -9.365 4.316 1.00 81.62 73 LEU A O 1
ATOM 557 N N . VAL A 1 74 ? 10.087 -11.543 3.811 1.00 84.81 74 VAL A N 1
ATOM 558 C CA . VAL A 1 74 ? 9.142 -11.832 4.901 1.00 84.81 74 VAL A CA 1
ATOM 559 C C . VAL A 1 74 ? 9.829 -11.688 6.263 1.00 84.81 74 VAL A C 1
ATOM 561 O O . VAL A 1 74 ? 9.286 -11.059 7.170 1.00 84.81 74 VAL A O 1
ATOM 564 N N . LYS A 1 75 ? 11.059 -12.193 6.416 1.00 84.25 75 LYS A N 1
ATOM 565 C CA . LYS A 1 75 ? 11.814 -12.054 7.673 1.00 84.25 75 LYS A CA 1
ATOM 566 C C . LYS A 1 75 ? 12.110 -10.598 8.037 1.00 84.25 75 LYS A C 1
ATOM 568 O O . LYS A 1 75 ? 12.096 -10.271 9.228 1.00 84.25 75 LYS A O 1
ATOM 573 N N . ASP A 1 76 ? 12.341 -9.731 7.047 1.00 80.88 76 ASP A N 1
ATOM 574 C CA . ASP A 1 76 ? 12.543 -8.296 7.286 1.00 80.88 76 ASP A CA 1
ATOM 575 C C . ASP A 1 76 ? 11.306 -7.652 7.935 1.00 80.88 76 ASP A C 1
ATOM 577 O O . ASP A 1 76 ? 11.452 -6.805 8.822 1.00 80.88 76 ASP A O 1
ATOM 581 N N . ILE A 1 77 ? 10.094 -8.079 7.562 1.00 87.81 77 ILE A N 1
ATOM 582 C CA . ILE A 1 77 ? 8.847 -7.498 8.078 1.00 87.81 77 ILE A CA 1
ATOM 583 C C . ILE A 1 77 ? 8.361 -8.129 9.386 1.00 87.81 77 ILE A C 1
ATOM 585 O O . ILE A 1 77 ? 7.816 -7.422 10.227 1.00 87.81 77 ILE A O 1
ATOM 589 N N . CYS A 1 78 ? 8.597 -9.426 9.609 1.00 85.50 78 CYS A N 1
ATOM 590 C CA . CYS A 1 78 ? 8.014 -10.170 10.735 1.00 85.50 78 CYS A CA 1
ATOM 591 C C . CYS A 1 78 ? 8.396 -9.658 12.133 1.00 85.50 78 CYS A C 1
ATOM 593 O O . CYS A 1 78 ? 7.681 -9.932 13.093 1.00 85.50 78 CYS A O 1
ATOM 595 N N . ASN A 1 79 ? 9.513 -8.943 12.263 1.00 82.62 79 ASN A N 1
ATOM 596 C CA . ASN A 1 79 ? 10.000 -8.442 13.550 1.00 82.62 79 ASN A CA 1
ATOM 597 C C . ASN A 1 79 ? 9.639 -6.971 13.807 1.00 82.62 79 ASN A C 1
ATOM 599 O O . ASN A 1 79 ? 10.022 -6.421 14.841 1.00 82.62 79 ASN A O 1
ATOM 603 N N . ASP A 1 80 ? 8.938 -6.317 12.877 1.00 87.81 80 ASP A N 1
ATOM 604 C CA . ASP A 1 80 ? 8.538 -4.923 13.038 1.00 87.81 80 ASP A CA 1
ATOM 605 C C . ASP A 1 80 ? 7.193 -4.827 13.762 1.00 87.81 80 ASP A C 1
ATOM 607 O O . ASP A 1 80 ? 6.139 -5.149 13.216 1.00 87.81 80 ASP A O 1
ATOM 611 N N . LEU A 1 81 ? 7.246 -4.412 15.028 1.00 86.69 81 LEU A N 1
ATOM 612 C CA . LEU A 1 81 ? 6.065 -4.245 15.878 1.00 86.69 81 LEU A CA 1
ATOM 613 C C . LEU A 1 81 ? 5.382 -2.888 15.669 1.00 86.69 81 LEU A C 1
ATOM 615 O O . LEU A 1 81 ? 4.245 -2.703 16.103 1.00 86.69 81 LEU A O 1
ATOM 619 N N . ASP A 1 82 ? 6.062 -1.930 15.034 1.00 89.00 82 ASP A N 1
ATOM 620 C CA . ASP A 1 82 ? 5.478 -0.630 14.737 1.00 89.00 82 ASP A CA 1
ATOM 621 C C . ASP A 1 82 ? 4.714 -0.703 13.413 1.00 89.00 82 ASP A C 1
ATOM 623 O O . ASP A 1 82 ? 5.305 -0.844 12.347 1.00 89.00 82 ASP A O 1
ATOM 627 N N . VAL A 1 83 ? 3.383 -0.579 13.473 1.00 87.88 83 VAL A N 1
ATOM 628 C CA . VAL A 1 83 ? 2.496 -0.708 12.300 1.00 87.88 83 VAL A CA 1
ATOM 629 C C . VAL A 1 83 ? 2.929 0.219 11.165 1.00 87.88 83 VAL A C 1
ATOM 631 O O . VAL A 1 83 ? 2.871 -0.161 9.999 1.00 87.88 83 VAL A O 1
ATOM 634 N N . ARG A 1 84 ? 3.390 1.431 11.485 1.00 86.44 84 ARG A N 1
ATOM 635 C CA . ARG A 1 84 ? 3.810 2.401 10.472 1.00 86.44 84 ARG A CA 1
ATOM 636 C C . ARG A 1 84 ? 5.089 1.948 9.771 1.00 86.44 84 ARG A C 1
ATOM 638 O O . ARG A 1 84 ? 5.107 1.886 8.541 1.00 86.44 84 ARG A O 1
ATOM 645 N N . SER A 1 85 ? 6.134 1.614 10.528 1.00 89.44 85 SER A N 1
ATOM 646 C CA . SER A 1 85 ? 7.381 1.090 9.966 1.00 89.44 85 SER A CA 1
ATOM 647 C C . SER A 1 85 ? 7.140 -0.208 9.195 1.00 89.44 85 SER A C 1
ATOM 649 O O . SER A 1 85 ? 7.613 -0.339 8.061 1.00 89.44 85 SER A O 1
ATOM 651 N N . LEU A 1 86 ? 6.327 -1.112 9.744 1.00 91.75 86 LEU A N 1
ATOM 652 C CA . LEU A 1 86 ? 5.908 -2.354 9.106 1.00 91.75 86 LEU A CA 1
ATOM 653 C C . LEU A 1 86 ? 5.241 -2.101 7.747 1.00 91.75 86 LEU A C 1
ATOM 655 O O . LEU A 1 86 ? 5.688 -2.637 6.735 1.00 91.75 86 LEU A O 1
ATOM 659 N N . CYS A 1 87 ? 4.211 -1.254 7.687 1.00 91.88 87 CYS A N 1
ATOM 660 C CA . CYS A 1 87 ? 3.516 -0.945 6.437 1.00 91.88 87 CYS A CA 1
ATOM 661 C C . CYS A 1 87 ? 4.447 -0.310 5.392 1.00 91.88 87 CYS A C 1
ATOM 663 O O . CYS A 1 87 ? 4.321 -0.599 4.202 1.00 91.88 87 CYS A O 1
ATOM 665 N N . HIS A 1 88 ? 5.420 0.502 5.817 1.00 91.25 88 HIS A N 1
ATOM 666 C CA . HIS A 1 88 ? 6.431 1.059 4.914 1.00 91.25 88 HIS A CA 1
ATOM 667 C C . HIS A 1 88 ? 7.443 0.008 4.430 1.00 91.25 88 HIS A C 1
ATOM 669 O O . HIS A 1 88 ? 7.838 0.076 3.268 1.00 91.25 88 HIS A O 1
ATOM 675 N N . LYS A 1 89 ? 7.824 -0.998 5.248 1.00 89.94 89 LYS A N 1
ATOM 676 C CA . LYS A 1 89 ? 8.572 -2.186 4.756 1.00 89.94 89 LYS A CA 1
ATOM 677 C C . LYS A 1 89 ? 7.792 -2.887 3.664 1.00 89.94 89 LYS 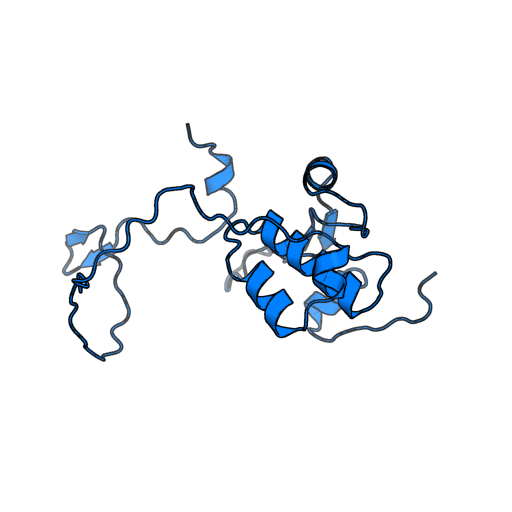A C 1
ATOM 679 O O . LYS A 1 89 ? 8.337 -3.153 2.601 1.00 89.94 89 LYS A O 1
ATOM 684 N N . ILE A 1 90 ? 6.525 -3.188 3.951 1.00 91.12 90 ILE A N 1
ATOM 685 C CA . ILE A 1 90 ? 5.664 -3.959 3.058 1.00 91.12 90 ILE A CA 1
ATOM 686 C C . ILE A 1 90 ? 5.577 -3.256 1.706 1.00 91.12 90 ILE A C 1
ATOM 688 O O . ILE A 1 90 ? 5.848 -3.888 0.690 1.00 91.12 90 ILE A O 1
ATOM 692 N N . LEU A 1 91 ? 5.288 -1.950 1.689 1.00 92.12 91 LEU A 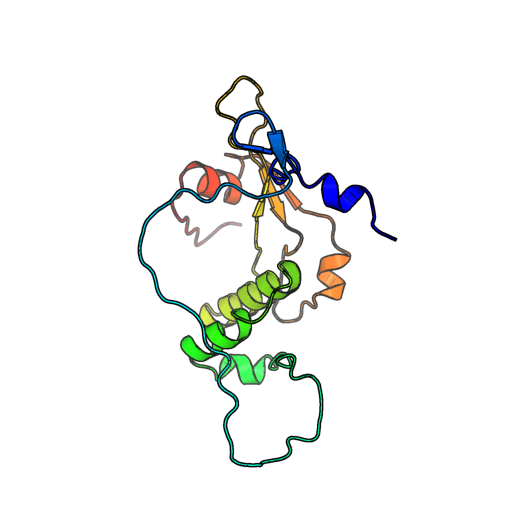N 1
ATOM 693 C CA . LEU A 1 91 ? 5.234 -1.183 0.444 1.00 92.12 91 LEU A CA 1
ATOM 694 C C . LEU A 1 91 ? 6.565 -1.198 -0.311 1.00 92.12 91 LEU A C 1
ATOM 696 O O . LEU A 1 91 ? 6.564 -1.454 -1.508 1.00 92.12 91 LEU A O 1
ATOM 700 N N . GLN A 1 92 ? 7.699 -0.990 0.362 1.00 88.12 92 GLN A N 1
ATOM 701 C CA . GLN A 1 92 ? 9.003 -1.037 -0.308 1.00 88.12 92 GLN A CA 1
ATOM 702 C C . GLN A 1 92 ? 9.312 -2.416 -0.905 1.00 88.12 92 GLN A C 1
ATOM 704 O O . GLN A 1 92 ? 9.754 -2.499 -2.051 1.00 88.12 92 GLN A O 1
ATOM 709 N N . ASN A 1 93 ? 9.055 -3.490 -0.156 1.00 88.44 93 ASN A N 1
ATOM 710 C CA . ASN A 1 93 ? 9.312 -4.859 -0.600 1.00 88.44 93 ASN A CA 1
ATOM 711 C C . ASN A 1 93 ? 8.407 -5.220 -1.786 1.00 88.44 93 ASN A C 1
ATOM 713 O O . ASN A 1 93 ? 8.892 -5.726 -2.795 1.00 88.44 93 ASN A O 1
ATOM 717 N N . VAL A 1 94 ? 7.114 -4.889 -1.709 1.00 90.31 94 VAL A N 1
ATOM 718 C CA . VAL A 1 94 ? 6.147 -5.112 -2.794 1.00 90.31 94 VAL A CA 1
ATOM 719 C C . VAL A 1 94 ? 6.513 -4.307 -4.041 1.00 90.31 94 VAL A C 1
ATOM 721 O O . VAL A 1 94 ? 6.487 -4.860 -5.139 1.00 90.31 94 VAL A O 1
ATOM 724 N N . SER A 1 95 ? 6.921 -3.042 -3.903 1.00 89.50 95 SER A N 1
ATOM 725 C CA . SER A 1 95 ? 7.349 -2.233 -5.050 1.00 89.50 95 SER A CA 1
ATOM 726 C C . SER A 1 95 ? 8.576 -2.818 -5.751 1.00 89.50 95 SER A C 1
ATOM 728 O O . SER A 1 95 ? 8.663 -2.754 -6.975 1.00 89.50 95 SER A O 1
ATOM 730 N N . ILE A 1 96 ? 9.512 -3.415 -5.004 1.00 85.56 96 ILE A N 1
ATOM 731 C CA . ILE A 1 96 ? 10.665 -4.120 -5.583 1.00 85.56 96 ILE A CA 1
ATOM 732 C C . ILE A 1 96 ? 10.211 -5.386 -6.318 1.00 85.56 96 ILE A C 1
ATOM 734 O O . ILE A 1 96 ? 10.599 -5.578 -7.467 1.00 85.56 96 ILE A O 1
ATOM 738 N N . LEU A 1 97 ? 9.379 -6.214 -5.680 1.00 86.81 97 LEU A N 1
ATOM 739 C CA . LEU A 1 97 ? 8.899 -7.480 -6.244 1.00 86.81 97 LEU A CA 1
ATOM 740 C C . LEU A 1 97 ? 8.080 -7.285 -7.527 1.00 86.81 97 LEU A C 1
ATOM 742 O O . LEU A 1 97 ? 8.227 -8.051 -8.474 1.00 86.81 97 LEU A O 1
ATOM 746 N N . LEU A 1 98 ? 7.235 -6.254 -7.565 1.00 89.00 98 LEU A N 1
ATOM 747 C CA . LEU A 1 98 ? 6.360 -5.957 -8.703 1.00 89.00 98 LEU A CA 1
ATOM 748 C C . LEU A 1 98 ? 6.981 -4.986 -9.716 1.00 89.00 98 LEU A C 1
ATOM 750 O O . LEU A 1 98 ? 6.353 -4.683 -10.727 1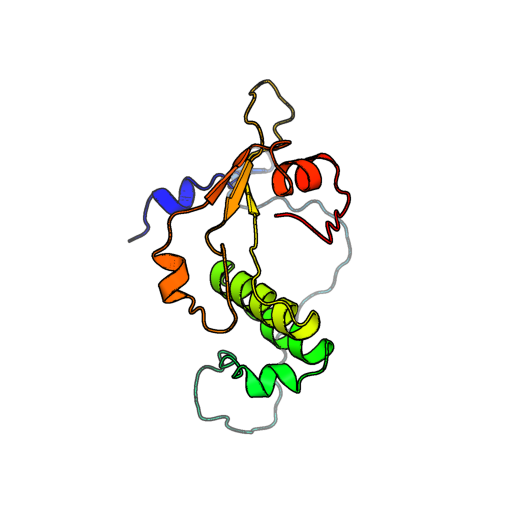.00 89.00 98 LEU A O 1
ATOM 754 N N . ASN A 1 99 ? 8.188 -4.476 -9.447 1.00 89.19 99 ASN A N 1
ATOM 755 C CA . ASN A 1 99 ? 8.811 -3.386 -10.202 1.00 89.19 99 ASN A CA 1
ATOM 756 C C . ASN A 1 99 ? 7.866 -2.176 -10.393 1.00 89.19 99 ASN A C 1
ATOM 758 O O . ASN A 1 99 ? 7.777 -1.597 -11.477 1.00 89.19 99 ASN A O 1
ATOM 762 N N . ALA A 1 100 ? 7.138 -1.817 -9.333 1.00 90.88 100 ALA A N 1
ATOM 763 C CA . ALA A 1 100 ? 6.197 -0.702 -9.327 1.00 90.88 100 ALA A CA 1
ATOM 764 C C . ALA A 1 100 ? 6.910 0.632 -9.039 1.00 90.88 100 ALA A C 1
ATOM 766 O O . ALA A 1 100 ? 7.831 0.688 -8.220 1.00 90.88 100 ALA A O 1
ATOM 767 N N . ASP A 1 101 ? 6.461 1.716 -9.680 1.00 91.50 101 ASP A N 1
ATOM 768 C CA . ASP A 1 101 ? 6.990 3.071 -9.446 1.00 91.50 101 ASP A CA 1
ATOM 769 C C . ASP A 1 101 ? 6.553 3.622 -8.078 1.00 91.50 101 ASP A C 1
ATOM 771 O O . ASP A 1 101 ? 7.363 4.114 -7.287 1.00 91.50 101 ASP A O 1
ATOM 775 N N . ARG A 1 102 ? 5.256 3.473 -7.785 1.00 92.62 102 ARG A N 1
ATOM 776 C CA . ARG A 1 102 ? 4.559 4.040 -6.626 1.00 92.62 102 ARG A CA 1
ATOM 777 C C . ARG A 1 102 ? 3.630 3.012 -6.000 1.00 92.62 102 ARG A C 1
ATOM 779 O O . ARG A 1 102 ? 3.059 2.174 -6.695 1.00 92.62 102 ARG A O 1
ATOM 786 N N . GLY A 1 103 ? 3.446 3.108 -4.690 1.00 93.31 103 GLY A N 1
ATOM 787 C CA . GLY A 1 103 ? 2.512 2.279 -3.936 1.00 93.31 103 GLY A CA 1
ATOM 788 C C . GLY A 1 103 ? 1.818 3.075 -2.840 1.00 93.31 103 GLY A C 1
ATOM 789 O O . GLY A 1 103 ? 2.346 4.059 -2.332 1.00 93.31 103 GLY A O 1
ATOM 790 N N . SER A 1 104 ? 0.609 2.666 -2.469 1.00 95.12 104 SER A N 1
ATOM 791 C CA . SER A 1 104 ? -0.117 3.244 -1.335 1.00 95.12 104 SER A CA 1
ATOM 792 C C . SER A 1 104 ? -0.759 2.142 -0.512 1.00 95.12 104 SER A C 1
ATOM 794 O O . SER A 1 104 ? -1.221 1.147 -1.069 1.00 95.12 104 SER A O 1
ATOM 796 N N . LEU A 1 105 ? -0.799 2.313 0.809 1.00 94.62 105 LEU A N 1
ATOM 797 C CA . LEU A 1 105 ? -1.404 1.335 1.714 1.00 94.62 105 LEU A CA 1
ATOM 798 C C . LEU A 1 105 ? -2.514 1.978 2.530 1.00 94.62 105 LEU A C 1
ATOM 800 O O . LEU A 1 105 ? -2.290 2.959 3.239 1.00 94.62 105 LEU A O 1
ATOM 804 N N . PHE A 1 106 ? -3.707 1.401 2.442 1.00 95.12 106 PHE A N 1
ATOM 805 C CA . PHE A 1 106 ? -4.893 1.870 3.144 1.00 95.12 106 PHE A CA 1
ATOM 806 C C . PHE A 1 106 ? -5.278 0.896 4.252 1.00 95.12 106 PHE A C 1
ATOM 808 O O . PHE A 1 106 ? -5.308 -0.316 4.052 1.00 95.12 106 PHE A O 1
ATOM 815 N N . LEU A 1 107 ? -5.604 1.442 5.418 1.00 93.00 107 LEU A N 1
ATOM 816 C CA . LEU A 1 107 ? -6.151 0.705 6.546 1.00 93.00 107 LEU A CA 1
ATOM 817 C C . LEU A 1 107 ? -7.646 0.982 6.643 1.00 93.00 107 LEU A C 1
ATOM 819 O O . LEU A 1 107 ? -8.091 2.118 6.487 1.00 93.00 107 LEU A O 1
ATOM 823 N N . VAL A 1 108 ? -8.429 -0.052 6.929 1.00 92.25 108 VAL A N 1
ATOM 824 C CA . VAL A 1 108 ? -9.857 0.114 7.193 1.00 92.25 108 VAL A CA 1
ATOM 825 C C . VAL A 1 108 ? -10.033 0.713 8.587 1.00 92.25 108 VAL A C 1
ATOM 827 O O . VAL A 1 108 ? -9.585 0.144 9.581 1.00 92.25 108 VAL A O 1
ATOM 830 N N . GLN A 1 109 ? -10.726 1.842 8.660 1.00 89.00 109 GLN A N 1
ATOM 831 C CA . GLN A 1 109 ? -11.148 2.492 9.891 1.00 89.00 109 GLN A CA 1
ATOM 832 C C . GLN A 1 109 ? -12.676 2.455 9.999 1.00 89.00 109 GLN A C 1
ATOM 834 O O . GLN A 1 109 ? -13.398 2.769 9.057 1.00 89.00 109 GLN A O 1
ATOM 839 N N . GLY A 1 110 ? -13.185 2.071 11.166 1.00 81.81 110 GLY A N 1
ATOM 840 C CA . GLY A 1 110 ? -14.621 1.998 11.442 1.00 81.81 110 GLY A CA 1
ATOM 841 C C . GLY A 1 110 ? -14.996 0.708 12.159 1.00 81.81 110 GLY A C 1
ATOM 842 O O . GLY A 1 110 ? -14.347 -0.325 11.994 1.00 81.81 110 GLY A O 1
ATOM 843 N N . LYS A 1 111 ? -16.038 0.765 12.992 1.00 62.59 111 LYS A N 1
ATOM 844 C CA . LYS A 1 111 ? -16.519 -0.404 13.731 1.00 62.59 111 LYS A CA 1
ATOM 845 C C . LYS A 1 111 ? -17.536 -1.150 12.874 1.00 62.59 111 LYS A C 1
ATOM 847 O O . LYS A 1 111 ? -18.445 -0.553 12.313 1.00 62.59 111 LYS A O 1
ATOM 852 N N . SER A 1 112 ? -17.413 -2.473 12.807 1.00 57.94 112 SER A N 1
ATOM 853 C CA . SER A 1 112 ? -18.495 -3.325 12.314 1.00 57.94 112 SER A CA 1
ATOM 854 C C . SER A 1 112 ? -19.530 -3.465 13.434 1.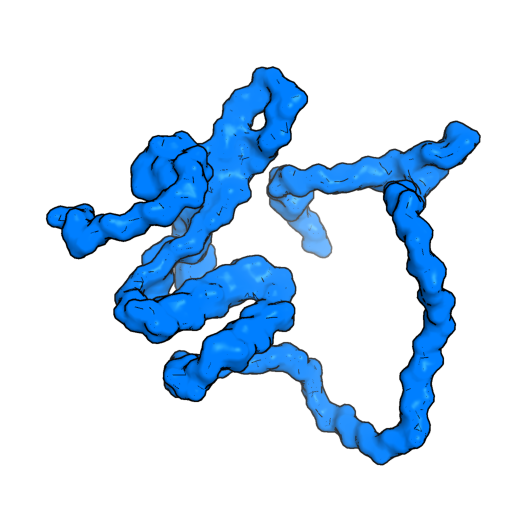00 57.94 112 SER A C 1
ATOM 856 O O . SER A 1 112 ? -19.533 -4.462 14.149 1.00 57.94 112 SER A O 1
ATOM 858 N N . THR A 1 113 ? -20.334 -2.433 13.690 1.00 50.25 113 THR A N 1
ATOM 859 C CA . THR A 1 113 ? -21.361 -2.505 14.736 1.00 50.25 113 THR A CA 1
ATOM 860 C C . THR A 1 113 ? -22.582 -3.248 14.218 1.00 50.25 113 THR A C 1
ATOM 862 O O . THR A 1 113 ? -23.335 -2.753 13.383 1.00 50.25 113 THR A O 1
ATOM 865 N N . CYS A 1 114 ? -22.806 -4.443 14.762 1.00 47.19 114 CYS A N 1
ATOM 866 C CA . CYS A 1 114 ? -24.071 -5.167 14.684 1.00 47.19 114 CYS A CA 1
ATOM 867 C C . CYS A 1 114 ? -25.126 -4.430 15.532 1.00 47.19 114 CYS A C 1
ATOM 869 O O . CYS A 1 114 ? -25.512 -4.900 16.597 1.00 47.19 114 CYS A O 1
ATOM 871 N N . GLY A 1 115 ? -25.528 -3.225 15.129 1.00 48.50 115 GLY A N 1
ATOM 872 C CA . GLY A 1 115 ? -26.510 -2.444 15.875 1.00 48.50 115 GLY A CA 1
ATOM 873 C C . GLY A 1 115 ? -26.508 -0.968 15.512 1.00 48.50 115 GLY A C 1
ATOM 874 O O . GLY A 1 115 ? -25.641 -0.233 15.968 1.00 48.50 115 GLY A O 1
ATOM 875 N N . GLY A 1 116 ? -27.509 -0.569 14.723 1.00 51.28 116 GLY A N 1
ATOM 876 C CA . GLY A 1 116 ? -28.195 0.732 14.740 1.00 51.28 116 GLY A CA 1
ATOM 877 C C . GLY A 1 116 ? -27.438 2.015 14.386 1.00 51.28 116 GLY A C 1
ATOM 878 O O . GLY A 1 116 ? -28.071 2.926 13.864 1.00 51.28 116 GLY A O 1
ATOM 879 N N . ASP A 1 117 ? -26.135 2.114 14.642 1.00 53.12 117 ASP A N 1
ATOM 880 C CA . ASP A 1 117 ? -25.375 3.341 14.421 1.00 53.12 117 ASP A CA 1
ATOM 881 C C . ASP A 1 117 ? -24.537 3.234 13.146 1.00 53.12 117 ASP A C 1
ATOM 883 O O . ASP A 1 117 ? -23.719 2.329 12.961 1.00 53.12 117 ASP A O 1
ATOM 887 N N . ASN A 1 118 ? -24.803 4.153 12.227 1.00 54.47 118 ASN A N 1
ATOM 888 C CA . ASN A 1 118 ? -24.424 4.116 10.819 1.00 54.47 118 ASN A CA 1
ATOM 889 C C . ASN A 1 118 ? -22.965 4.572 10.634 1.00 54.47 118 ASN A C 1
ATOM 891 O O . ASN A 1 118 ? -22.668 5.409 9.779 1.00 54.47 118 ASN A O 1
ATOM 895 N N . THR A 1 119 ? -22.039 4.066 11.460 1.00 57.47 119 THR A N 1
ATOM 896 C CA . THR A 1 119 ? -20.608 4.350 11.297 1.00 57.47 119 THR A CA 1
ATOM 897 C C . THR A 1 119 ? -20.100 3.613 10.062 1.00 57.47 119 THR A C 1
ATOM 899 O O . THR A 1 119 ? -19.641 2.474 10.110 1.00 57.47 119 THR A O 1
ATOM 902 N N . LYS A 1 120 ? -20.260 4.256 8.904 1.00 71.44 120 LYS A N 1
ATOM 903 C CA . LYS A 1 120 ? -19.767 3.742 7.629 1.00 71.44 120 LYS A CA 1
ATOM 904 C C . LYS A 1 120 ? -18.255 3.581 7.742 1.00 71.44 120 LYS A C 1
ATOM 906 O O . LYS A 1 120 ? -17.560 4.516 8.140 1.00 71.44 120 LYS A O 1
ATOM 911 N N . LYS A 1 121 ? -17.761 2.386 7.412 1.00 87.44 121 LYS A N 1
ATOM 912 C CA . LYS A 1 121 ? -16.325 2.124 7.290 1.00 87.44 121 LYS A CA 1
ATOM 913 C C . LYS A 1 121 ? -15.708 3.163 6.341 1.00 87.44 121 LYS A C 1
ATOM 915 O O . LYS A 1 121 ? -16.378 3.698 5.458 1.00 87.44 121 LYS A O 1
ATOM 920 N N . CYS A 1 122 ? -14.436 3.463 6.519 1.00 92.50 122 CYS A N 1
ATOM 921 C CA . CYS A 1 122 ? -13.654 4.250 5.580 1.00 92.50 122 CYS A CA 1
ATOM 922 C C . CYS A 1 122 ? -12.238 3.690 5.505 1.00 92.50 122 CYS A C 1
ATOM 924 O O . CYS A 1 122 ? -11.822 2.883 6.334 1.00 92.50 122 CYS A O 1
ATOM 926 N N . LEU A 1 123 ? -11.512 4.084 4.475 1.00 94.56 123 LEU A N 1
ATOM 927 C CA . LEU A 1 123 ? -10.114 3.747 4.291 1.00 94.56 123 LEU A CA 1
ATOM 928 C C . LEU A 1 123 ? -9.280 4.962 4.665 1.00 94.56 123 LEU A C 1
ATOM 930 O O . LEU A 1 123 ? -9.585 6.070 4.225 1.00 94.56 123 LEU A O 1
ATOM 934 N N . VAL A 1 124 ? -8.227 4.750 5.443 1.00 94.06 124 VAL A N 1
ATOM 935 C CA . VAL A 1 124 ? -7.281 5.798 5.826 1.00 94.06 124 VAL A CA 1
ATOM 936 C C . VAL A 1 124 ? -5.860 5.408 5.462 1.00 94.06 124 VAL A C 1
ATOM 938 O O . VAL A 1 124 ? -5.475 4.246 5.593 1.00 94.06 124 VAL A O 1
ATOM 941 N N . SER A 1 125 ? -5.068 6.370 5.001 1.00 93.94 125 SER A N 1
ATOM 942 C CA . SER A 1 125 ? -3.667 6.148 4.659 1.00 93.94 125 SER A CA 1
ATOM 943 C C . SER A 1 125 ? -2.790 7.304 5.108 1.00 93.94 125 SER A C 1
ATOM 945 O O . SER A 1 125 ? -3.077 8.462 4.829 1.00 93.94 125 SER A O 1
ATOM 947 N N . LYS A 1 126 ? -1.680 6.960 5.763 1.00 90.62 126 LYS A N 1
ATOM 948 C CA . LYS A 1 126 ? -0.528 7.851 5.989 1.00 90.62 126 LYS A CA 1
ATOM 949 C C . LYS A 1 126 ? 0.676 7.484 5.122 1.00 90.62 126 LYS A C 1
ATOM 951 O O . LYS A 1 126 ? 1.757 8.020 5.303 1.00 90.62 126 LYS A O 1
ATOM 956 N N . LEU A 1 127 ? 0.510 6.492 4.253 1.00 92.44 127 LEU A N 1
ATOM 957 C CA . LEU A 1 127 ? 1.544 5.963 3.372 1.00 92.44 127 LEU A CA 1
ATOM 958 C C . LEU A 1 127 ? 0.968 5.986 1.960 1.00 92.44 127 LEU A C 1
ATOM 960 O O . LEU A 1 127 ? 0.697 4.938 1.370 1.00 92.44 127 LEU A O 1
ATOM 964 N N . PHE A 1 128 ? 0.692 7.199 1.489 1.00 93.06 128 PHE A N 1
ATOM 965 C CA . PHE A 1 128 ? 0.176 7.468 0.158 1.00 93.06 128 PHE A CA 1
ATOM 966 C C . PHE A 1 128 ? 1.317 7.942 -0.742 1.00 93.06 128 PHE A C 1
ATOM 968 O O . PHE A 1 128 ? 2.210 8.647 -0.285 1.00 93.06 128 PHE A O 1
ATOM 975 N N . ASP A 1 129 ? 1.286 7.528 -2.0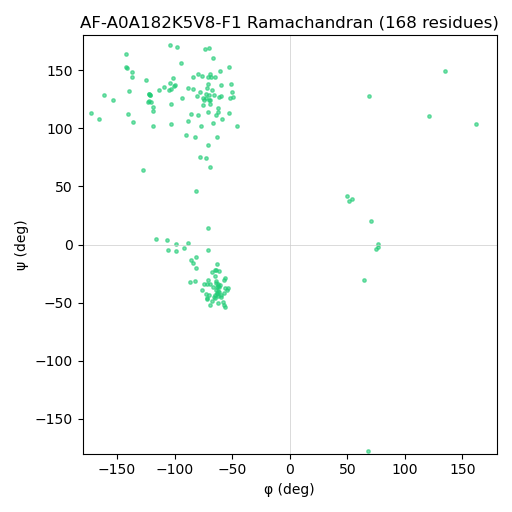07 1.00 90.88 129 ASP A N 1
ATOM 976 C CA . ASP A 1 129 ? 2.296 7.875 -3.015 1.00 90.88 129 ASP A CA 1
ATOM 977 C C . ASP A 1 129 ? 3.744 7.537 -2.597 1.00 90.88 129 ASP A C 1
ATOM 979 O O . ASP A 1 129 ? 4.700 8.278 -2.841 1.00 90.88 129 ASP A O 1
ATOM 983 N N . VAL A 1 130 ? 3.916 6.385 -1.941 1.00 90.94 130 VAL A N 1
ATOM 984 C CA . VAL A 1 130 ? 5.228 5.897 -1.518 1.00 90.94 130 VAL A CA 1
ATOM 985 C C . VAL A 1 130 ? 6.007 5.470 -2.750 1.00 90.94 130 VAL A C 1
ATOM 987 O O . VAL A 1 130 ? 5.680 4.487 -3.419 1.00 90.94 130 VAL A O 1
ATOM 990 N N . CYS A 1 131 ? 7.078 6.203 -3.007 1.00 88.44 131 CYS A N 1
ATOM 991 C CA . CYS A 1 131 ? 8.072 5.890 -4.006 1.00 88.44 131 CYS A CA 1
ATOM 992 C C . CYS A 1 131 ? 9.263 5.199 -3.351 1.00 88.44 131 CYS A C 1
ATOM 994 O O . CYS A 1 131 ? 9.474 5.176 -2.138 1.00 88.44 131 CYS A O 1
ATOM 996 N N . SER A 1 132 ? 10.129 4.685 -4.202 1.00 79.75 132 SER A N 1
ATOM 997 C CA . SER A 1 132 ? 11.324 3.977 -3.775 1.00 79.75 132 SER A CA 1
ATOM 998 C C . SER A 1 132 ? 12.441 4.842 -3.154 1.00 79.75 132 SER A C 1
ATOM 1000 O O . SER A 1 132 ? 13.457 4.307 -2.708 1.00 79.75 132 SER A O 1
ATOM 1002 N N . ASN A 1 133 ? 12.267 6.165 -3.145 1.00 82.56 133 ASN A N 1
ATOM 1003 C CA . ASN A 1 133 ? 13.093 7.148 -2.439 1.00 82.56 133 ASN A CA 1
ATOM 1004 C C . ASN A 1 133 ? 12.399 7.721 -1.188 1.00 82.56 133 ASN A C 1
ATOM 1006 O O . ASN A 1 133 ? 13.029 8.484 -0.463 1.00 82.56 133 ASN A O 1
ATOM 1010 N N . SER A 1 134 ? 11.137 7.364 -0.932 1.00 86.75 134 SER A N 1
ATOM 1011 C CA . SER A 1 134 ? 10.357 7.919 0.171 1.00 86.75 134 SER A CA 1
ATOM 1012 C C . SER A 1 134 ? 10.839 7.388 1.515 1.00 86.75 134 SER A C 1
ATOM 1014 O O . SER A 1 134 ? 10.919 6.177 1.749 1.00 86.75 134 SER A O 1
ATOM 1016 N N . THR A 1 135 ? 11.090 8.301 2.443 1.00 88.88 135 THR A N 1
ATOM 1017 C CA . THR A 1 135 ? 11.440 7.982 3.827 1.00 88.88 135 THR A CA 1
ATOM 1018 C C . THR A 1 135 ? 10.206 7.998 4.724 1.00 88.88 135 THR A C 1
ATOM 1020 O O . THR A 1 135 ? 9.220 8.679 4.450 1.00 88.88 135 THR A O 1
ATOM 1023 N N . LEU A 1 136 ? 10.261 7.276 5.846 1.00 87.12 136 LEU A N 1
ATOM 1024 C CA . LEU A 1 136 ? 9.184 7.316 6.840 1.00 87.12 136 LEU A CA 1
ATOM 1025 C C . LEU A 1 136 ? 8.914 8.738 7.346 1.00 87.12 136 LEU A C 1
ATOM 1027 O O . LEU A 1 136 ? 7.759 9.128 7.457 1.00 87.12 136 LEU A O 1
ATOM 1031 N N . ALA A 1 137 ? 9.965 9.518 7.606 1.00 88.12 137 ALA A N 1
ATOM 1032 C CA . ALA A 1 137 ? 9.841 10.874 8.138 1.00 88.12 137 ALA A CA 1
ATOM 1033 C C . ALA A 1 137 ? 9.125 11.837 7.175 1.00 88.12 137 ALA A C 1
ATOM 1035 O O . ALA A 1 137 ? 8.419 12.737 7.625 1.00 88.12 137 ALA A O 1
ATOM 1036 N N . GLU A 1 138 ? 9.292 11.660 5.862 1.00 87.88 138 GLU A N 1
ATOM 1037 C CA . GLU A 1 138 ? 8.552 12.429 4.854 1.00 87.88 138 GLU A CA 1
ATOM 1038 C C . GLU A 1 138 ? 7.076 12.034 4.836 1.00 87.88 138 GLU A C 1
ATOM 1040 O O . GLU A 1 138 ? 6.207 12.902 4.809 1.00 87.88 138 GLU A O 1
ATOM 1045 N N . MET A 1 139 ? 6.781 10.734 4.910 1.00 88.31 139 MET A N 1
ATOM 1046 C CA . MET A 1 139 ? 5.399 10.244 4.934 1.00 88.31 139 MET A CA 1
ATOM 1047 C C . MET A 1 139 ? 4.644 10.702 6.187 1.00 88.31 139 MET A C 1
ATOM 1049 O O . MET A 1 139 ? 3.446 10.950 6.136 1.00 88.31 139 MET A O 1
ATOM 1053 N N . GLU A 1 140 ? 5.337 10.879 7.313 1.00 85.00 140 GLU A N 1
ATOM 1054 C CA . GLU A 1 140 ? 4.738 11.396 8.550 1.00 85.00 140 GLU A CA 1
ATOM 1055 C C . GLU A 1 140 ? 4.296 12.857 8.474 1.00 85.00 140 GLU A C 1
ATOM 1057 O O . GLU A 1 140 ? 3.434 13.266 9.253 1.00 85.00 140 GLU A O 1
ATOM 1062 N N . GLN A 1 141 ? 4.887 13.629 7.564 1.00 87.06 141 GLN A N 1
ATOM 1063 C CA . GLN A 1 141 ? 4.540 15.032 7.349 1.00 87.06 141 GLN A CA 1
ATOM 1064 C C . GLN A 1 141 ? 3.360 15.195 6.391 1.00 87.06 141 GLN A C 1
ATOM 1066 O O . GLN A 1 141 ? 2.811 16.291 6.301 1.00 87.06 141 GLN A O 1
ATOM 1071 N N . GLN A 1 142 ? 2.976 14.135 5.676 1.00 86.25 142 GLN A N 1
ATOM 1072 C CA . GLN A 1 142 ? 1.837 14.184 4.775 1.00 86.25 142 GLN A CA 1
ATOM 1073 C C . GLN A 1 142 ? 0.514 14.054 5.526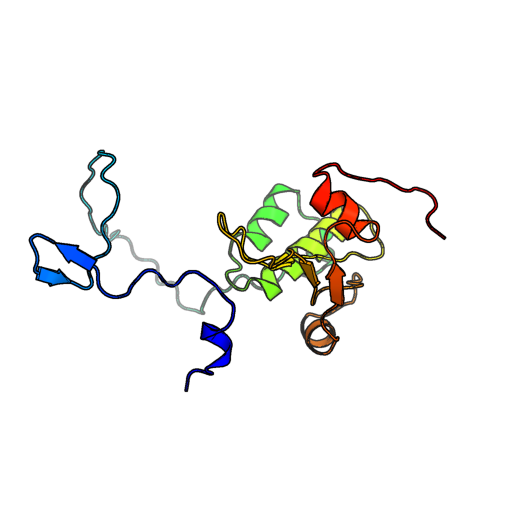 1.00 86.25 142 GLN A C 1
ATOM 1075 O O . GLN A 1 142 ? 0.391 13.340 6.528 1.00 86.25 142 GLN A O 1
ATOM 1080 N N . ASP A 1 143 ? -0.494 14.741 4.995 1.00 90.19 143 ASP A N 1
ATOM 1081 C CA . ASP A 1 143 ? -1.857 14.629 5.484 1.00 90.19 143 ASP A CA 1
ATOM 1082 C C . ASP A 1 143 ? -2.411 13.221 5.247 1.00 90.19 143 ASP A C 1
ATOM 1084 O O . ASP A 1 143 ? -2.146 12.562 4.241 1.00 90.19 143 ASP A O 1
ATOM 1088 N N . GLU A 1 144 ? -3.214 12.757 6.201 1.00 92.00 144 GLU A N 1
ATOM 1089 C CA . GLU A 1 144 ? -3.865 11.457 6.106 1.00 92.00 144 GLU A CA 1
ATOM 1090 C C . GLU A 1 144 ? -4.937 11.474 5.009 1.00 92.00 144 GLU A C 1
ATOM 1092 O O . GLU A 1 144 ? -5.920 12.216 5.083 1.00 92.00 144 GLU A O 1
ATOM 1097 N N . VAL A 1 145 ? -4.782 10.601 4.015 1.00 94.31 145 VAL A N 1
ATOM 1098 C CA . VAL A 1 145 ? -5.762 10.415 2.945 1.00 94.31 145 VAL A CA 1
ATOM 1099 C C . VAL A 1 145 ? -6.922 9.581 3.468 1.00 94.31 145 VAL A C 1
ATOM 1101 O O . VAL A 1 145 ? -6.712 8.513 4.045 1.00 94.31 145 VAL A O 1
ATOM 1104 N N . LYS A 1 146 ? -8.154 10.041 3.230 1.00 93.88 146 LYS A N 1
ATOM 1105 C CA . LYS A 1 146 ? -9.384 9.335 3.607 1.00 93.88 146 LYS A CA 1
ATOM 1106 C C . LYS A 1 146 ? -10.247 9.054 2.388 1.00 93.88 146 LYS A C 1
ATOM 1108 O O . LYS A 1 146 ? -10.572 9.968 1.636 1.00 93.88 146 LYS A O 1
ATOM 1113 N N . VAL A 1 147 ? -10.664 7.803 2.232 1.00 93.88 147 VAL A N 1
ATOM 1114 C CA . VAL A 1 147 ? -11.567 7.363 1.162 1.00 93.88 147 VAL A CA 1
ATOM 1115 C C . VAL A 1 147 ? -12.805 6.734 1.790 1.00 93.88 147 VAL A C 1
ATOM 1117 O O . VAL A 1 147 ? -12.709 5.891 2.683 1.00 93.88 147 VAL A O 1
ATOM 1120 N N . ALA A 1 148 ? -13.988 7.163 1.356 1.00 92.44 148 ALA A N 1
ATOM 1121 C CA . ALA A 1 148 ? -15.243 6.580 1.817 1.00 92.44 148 ALA A CA 1
ATOM 1122 C C . ALA A 1 148 ? -15.408 5.143 1.292 1.00 92.44 148 ALA A C 1
ATOM 1124 O O . ALA A 1 148 ? -14.987 4.825 0.180 1.00 92.44 148 ALA A O 1
ATOM 1125 N N . TRP A 1 149 ? -16.040 4.275 2.083 1.00 92.19 149 TRP A N 1
ATOM 1126 C CA . TRP A 1 149 ? -16.360 2.914 1.647 1.00 92.19 149 TRP A CA 1
ATOM 1127 C C . TRP A 1 149 ? -17.261 2.912 0.410 1.00 92.19 149 TRP A C 1
ATOM 1129 O O . TRP A 1 149 ? -18.194 3.711 0.341 1.00 92.19 149 TRP A O 1
ATOM 1139 N N . GLY A 1 150 ? -16.965 2.038 -0.555 1.00 90.94 150 GLY A N 1
ATOM 1140 C CA . GLY A 1 150 ? -17.676 1.964 -1.837 1.00 90.94 150 GLY A CA 1
ATOM 1141 C C . GLY A 1 150 ? -17.344 3.091 -2.827 1.00 90.94 150 GLY A C 1
ATOM 1142 O O . GLY A 1 150 ? -17.807 3.059 -3.963 1.00 90.94 150 GLY A O 1
ATOM 1143 N N . THR A 1 151 ? -16.524 4.080 -2.448 1.00 92.94 151 THR A N 1
ATOM 1144 C CA . THR A 1 151 ? -16.202 5.230 -3.309 1.00 92.94 151 THR A CA 1
ATOM 1145 C C . THR A 1 151 ? -14.803 5.131 -3.912 1.00 92.94 151 THR A C 1
ATOM 1147 O O . THR A 1 151 ? -13.813 4.928 -3.209 1.00 92.94 151 THR A O 1
ATOM 1150 N N . GLY A 1 152 ? -14.703 5.370 -5.222 1.00 93.25 152 GLY A N 1
ATOM 1151 C CA . GLY A 1 152 ? -13.440 5.289 -5.960 1.00 93.25 152 GLY A CA 1
ATOM 1152 C C . GLY A 1 152 ? -12.905 3.857 -6.055 1.00 93.25 152 GLY A C 1
ATOM 1153 O O . GLY A 1 152 ? -13.532 2.914 -5.580 1.00 93.25 152 GLY A O 1
ATOM 1154 N N . ILE A 1 153 ? -11.729 3.686 -6.663 1.00 94.81 153 ILE A N 1
ATOM 1155 C CA . ILE A 1 153 ? -11.154 2.352 -6.916 1.00 94.81 153 ILE A CA 1
ATOM 1156 C C . ILE A 1 153 ? -10.891 1.617 -5.594 1.00 94.81 153 ILE A C 1
ATOM 1158 O O . ILE A 1 153 ? -11.353 0.496 -5.402 1.00 94.81 153 ILE A O 1
ATOM 1162 N N . ALA A 1 154 ? -10.213 2.270 -4.645 1.00 95.00 154 ALA A N 1
ATOM 1163 C CA . ALA A 1 154 ? -9.907 1.668 -3.348 1.00 95.00 154 ALA A CA 1
ATOM 1164 C C . ALA A 1 154 ? -11.178 1.345 -2.542 1.00 95.00 154 ALA A C 1
ATOM 1166 O O . ALA A 1 154 ? -11.273 0.269 -1.955 1.00 95.00 154 ALA A O 1
ATOM 1167 N N . GLY A 1 155 ? -12.172 2.242 -2.537 1.00 94.62 155 GLY A N 1
ATOM 1168 C CA . GLY A 1 155 ? -13.439 2.004 -1.845 1.00 94.62 155 GLY A CA 1
ATOM 1169 C C . GLY A 1 155 ? -14.258 0.877 -2.475 1.00 94.62 155 GLY A C 1
ATOM 1170 O O . GLY A 1 155 ? -14.857 0.100 -1.7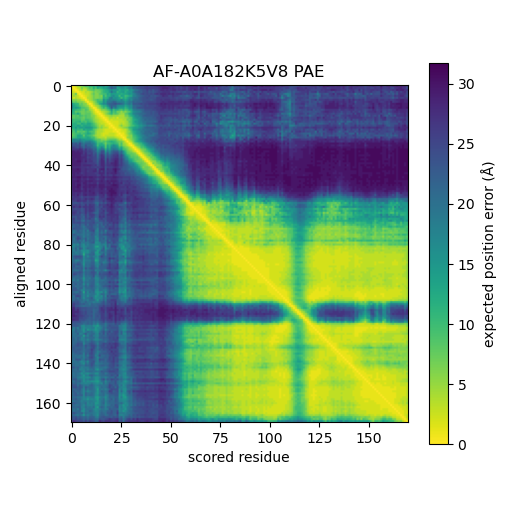36 1.00 94.62 155 GLY A O 1
ATOM 1171 N N . HIS A 1 156 ? -14.240 0.746 -3.805 1.00 94.62 156 HIS A N 1
ATOM 1172 C CA . HIS A 1 156 ? -14.881 -0.358 -4.522 1.00 94.62 156 HIS A CA 1
ATOM 1173 C C . HIS A 1 156 ? -14.230 -1.712 -4.209 1.00 94.62 156 HIS A C 1
ATOM 1175 O O . HIS A 1 156 ? -14.935 -2.675 -3.916 1.00 94.62 156 HIS A O 1
ATOM 1181 N N . VAL A 1 157 ? -12.893 -1.792 -4.217 1.00 96.31 157 VAL A N 1
ATOM 1182 C CA . VAL A 1 157 ? -12.163 -3.016 -3.830 1.00 96.31 157 VAL A CA 1
ATOM 1183 C C . VAL A 1 157 ? -12.459 -3.379 -2.375 1.00 96.31 157 VAL A C 1
ATOM 1185 O O . VAL A 1 157 ? -12.686 -4.543 -2.062 1.00 96.31 157 VAL A O 1
ATOM 1188 N N . ALA A 1 158 ? -12.520 -2.391 -1.478 1.00 93.25 158 ALA A N 1
ATOM 1189 C CA . ALA A 1 158 ? -12.862 -2.637 -0.081 1.00 93.25 158 ALA A CA 1
ATOM 1190 C C . ALA A 1 158 ? -14.293 -3.174 0.094 1.00 93.25 158 ALA A C 1
ATOM 1192 O O . ALA A 1 158 ? -14.514 -4.056 0.921 1.00 93.25 158 ALA A O 1
ATOM 1193 N N . GLU A 1 159 ? -15.253 -2.663 -0.681 1.00 92.19 159 GLU A N 1
ATOM 1194 C CA . GLU A 1 159 ? -16.651 -3.100 -0.639 1.00 92.19 159 GLU A CA 1
ATOM 1195 C C . GLU A 1 159 ? -16.874 -4.482 -1.265 1.00 92.19 159 GLU A C 1
ATOM 1197 O O . GLU A 1 159 ? -17.601 -5.291 -0.692 1.00 92.19 159 GLU A O 1
ATOM 1202 N N . SER A 1 160 ? -16.250 -4.751 -2.413 1.00 94.81 160 SER A N 1
ATOM 1203 C CA . SER A 1 160 ? -16.416 -6.002 -3.164 1.00 94.81 160 SER A CA 1
ATOM 1204 C C . SER A 1 160 ? -15.549 -7.148 -2.642 1.00 94.81 160 SER A C 1
ATOM 1206 O O . SER A 1 160 ? -15.958 -8.302 -2.726 1.00 94.81 160 SER A O 1
ATOM 1208 N N . GLY A 1 161 ? -14.365 -6.843 -2.103 1.00 94.88 161 GLY A N 1
ATOM 1209 C CA . GLY A 1 161 ? -13.342 -7.830 -1.755 1.00 94.88 161 GLY A CA 1
ATOM 1210 C C . GLY A 1 161 ? -12.558 -8.375 -2.954 1.00 94.88 161 GLY A C 1
ATOM 1211 O O . GLY A 1 161 ? -11.664 -9.195 -2.755 1.00 94.88 161 GLY A O 1
ATOM 1212 N N . GLU A 1 162 ? -12.850 -7.910 -4.172 1.00 97.19 162 GLU A N 1
ATOM 1213 C CA . GLU A 1 162 ? -12.244 -8.409 -5.408 1.00 97.19 162 GLU A CA 1
ATOM 1214 C C . GLU A 1 162 ? -11.115 -7.486 -5.901 1.00 97.19 162 GLU A C 1
ATOM 1216 O O . GLU A 1 162 ? -11.262 -6.257 -5.885 1.00 97.19 162 GLU A O 1
ATOM 1221 N N . PRO A 1 163 ? -9.971 -8.036 -6.354 1.00 95.50 163 PRO A N 1
ATOM 1222 C CA . PRO A 1 163 ? -8.876 -7.236 -6.887 1.00 95.50 163 PRO A CA 1
ATOM 1223 C C . PRO A 1 163 ? -9.237 -6.630 -8.249 1.00 95.50 163 PRO A C 1
ATOM 1225 O O . PRO A 1 163 ? -9.874 -7.261 -9.090 1.00 95.50 163 PRO A O 1
ATOM 1228 N N . VAL A 1 164 ? -8.755 -5.412 -8.499 1.00 95.88 164 VAL A N 1
ATOM 1229 C CA . VAL A 1 164 ? -8.979 -4.679 -9.752 1.00 95.88 164 VAL A CA 1
ATOM 1230 C C . VAL A 1 164 ? -7.634 -4.326 -10.387 1.00 95.88 164 VAL A C 1
ATOM 1232 O O . VAL A 1 164 ? -6.767 -3.758 -9.726 1.00 95.88 164 VAL A O 1
ATOM 1235 N N . ASN A 1 165 ? -7.471 -4.640 -11.676 1.00 95.25 165 ASN A N 1
ATOM 1236 C CA . ASN A 1 165 ? -6.316 -4.250 -12.486 1.00 95.25 165 ASN A CA 1
ATOM 1237 C C . ASN A 1 165 ? -6.784 -3.365 -13.647 1.00 95.25 165 ASN A C 1
ATOM 1239 O O . ASN A 1 165 ? -7.572 -3.813 -14.480 1.00 95.25 165 ASN A O 1
ATOM 1243 N N . ILE A 1 166 ? -6.305 -2.123 -13.695 1.00 94.69 166 ILE A N 1
ATOM 1244 C CA . ILE A 1 166 ? -6.649 -1.140 -14.728 1.00 94.69 166 ILE A CA 1
ATOM 1245 C C . ILE A 1 166 ? -5.346 -0.775 -15.451 1.00 94.69 166 ILE A C 1
ATOM 1247 O O . ILE A 1 166 ? -4.554 -0.016 -14.896 1.00 94.69 166 ILE A O 1
ATOM 1251 N N . PRO A 1 167 ? -5.093 -1.319 -16.657 1.00 91.94 167 PRO A N 1
ATOM 1252 C CA . PRO A 1 167 ? -3.853 -1.061 -17.392 1.00 91.94 167 PRO A CA 1
ATOM 1253 C C . PRO A 1 167 ? -3.683 0.396 -17.832 1.00 91.94 167 PRO A C 1
ATOM 1255 O O . PRO A 1 167 ? -2.553 0.846 -17.997 1.00 91.94 167 PRO A O 1
ATOM 1258 N N . ASP A 1 168 ? -4.795 1.110 -18.025 1.00 91.69 168 ASP A N 1
ATOM 1259 C CA . ASP A 1 168 ? -4.823 2.506 -18.455 1.00 91.69 168 ASP A CA 1
ATOM 1260 C C . ASP A 1 168 ? -5.849 3.285 -17.621 1.00 91.69 168 ASP A C 1
ATOM 1262 O O . ASP A 1 168 ? -7.057 3.065 -17.733 1.00 91.69 168 ASP A O 1
ATOM 1266 N N . ALA A 1 169 ? -5.353 4.101 -16.692 1.00 81.88 169 ALA A N 1
ATOM 1267 C CA . ALA A 1 169 ? -6.144 4.758 -15.649 1.00 81.88 169 ALA A CA 1
ATOM 1268 C C . ALA A 1 169 ? -6.145 6.294 -15.758 1.00 81.88 169 ALA A C 1
ATOM 1270 O O . ALA A 1 169 ? -6.679 6.952 -14.861 1.00 81.88 169 ALA A O 1
ATOM 1271 N N . TYR A 1 170 ? -5.538 6.849 -16.814 1.00 69.81 170 TYR A N 1
ATOM 1272 C CA . TYR A 1 170 ? -5.344 8.288 -17.016 1.00 69.81 170 TYR A CA 1
ATOM 1273 C C . TYR A 1 170 ? -5.982 8.792 -18.309 1.00 69.81 170 TYR A C 1
ATOM 1275 O O . TYR A 1 170 ? -5.953 8.063 -19.319 1.00 69.81 170 TYR A O 1
#

Secondary structure (DSSP, 8-state):
---GGGGGG------S-EEETTEEE--------------------------S-----PPPPHHHHTT--HHHHHHHHHT---HHHHHHHHHHHHHHHTT-SEEEEEEEES---SSS-----EEEEEEEEEETT--HHHHHHSPPEEEETTSHHHHHHHHH------S---

Organism: NCBI:txid43041

Solvent-accessible surface area (backbone atoms only — not comparable to full-atom values): 11378 Å² total; per-residue (Å²): 138,85,65,72,72,69,73,67,72,70,68,84,72,70,73,70,62,39,71,60,98,86,42,80,35,72,66,80,85,71,84,87,72,91,78,92,81,81,87,78,91,77,84,81,93,74,94,73,88,80,82,79,76,87,84,65,86,73,83,73,52,73,76,55,57,73,71,48,55,78,68,55,56,49,60,68,42,76,76,47,85,49,68,66,63,27,53,53,46,50,47,54,53,49,29,62,76,67,70,45,75,62,42,68,54,70,43,83,44,66,63,90,61,95,61,98,61,86,56,69,48,27,34,38,23,57,43,64,77,40,37,94,84,64,50,71,74,61,35,70,73,46,78,71,47,73,39,52,60,58,41,66,71,69,14,37,33,68,67,69,72,51,90,84,87,71,96,76,85,129

Mean predicted aligned error: 15.81 Å

pLDDT: mean 74.08, std 20.72, range [28.58, 97.19]

Foldseek 3Di:
DDDPVVVVQDDPPDPCWDDDPNDTDSDDDDPDDDDDDDDDDDDDPDDDDDDDDDPPPDDDDLVVLLVDDPVVLVVNLPSDPDPLVSVLSVQLSVCSVVVNAWDWDWDWGFDPDPDDDCGFIKTKTLGGRDGNPDDSVNSNPDDIDIGGACDDPVNVCVNPVDDDDDPDDD

Nearest PDB structures (foldseek):
  3he6-assembly1_A  TM=2.036E-01  e=7.914E+00  Mus musculus

Radius of gyration: 22.25 Å; Cα contacts (8 Å, |Δi|>4): 143; chains: 1; bounding box: 58×44×61 Å

InterPro domains:
  IPR003018 GAF domain [PF01590] (82-168)
  IPR029016 GAF-like domain superfamily [G3DSA:3.30.450.40] (63-170)